Protein 1VC3 (pdb70)

Foldseek 3Di:
DDDDDDDDDDPDDDDDDDDPPDDD/DEAQVVVCVQQVHDFFAKKWKAWPVPGDIGIDTYHYDHHPQLDDDDDDPCCVPDDPPIDIDIDHDDDDDVVCVVVFWGKDFDADPSNDTDDIGTD

Nearest PDB structures (foldseek):
  1aw8-assembly1_D  TM=9.682E-01  e=1.869E+00  Escherichia coli
  1aw8-assembly1_D-2  TM=9.681E-01  e=1.869E+00  Escherichia coli
  5ls7-assembly1_A  TM=8.249E-01  e=1.869E+00  Escherichia coli K-12
  5ls7-assembly1_A-2  TM=8.249E-01  e=1.869E+00  Escherichia coli K-12
  5ls7-assembly1_A-3  TM=8.249E-01  e=1.869E+00  Escherichia coli K-12

CATH classification: 2.40.40.20

Organism: Thermus thermophilus (strain ATCC 27634 / DSM 579 / HB8) (NCBI:txid300852)

Radius of gyration: 13.91 Å; Cα contacts (8 Å, |Δi|>4): 305; chains: 2; bounding box: 32×35×35 Å

InterPro domains:
  IPR003190 Aspartate decarboxylase [MF_00446] (1-120)
  IPR003190 Aspartate decarboxylase [PF02261] (1-114)
  IPR003190 Aspartate decarboxylase [PIRSF006246] (1-118)
  IPR003190 Aspartate decarboxylase [PTHR21012] (1-118)
  IPR003190 Aspartate decarboxylase [TIGR00223] (1-118)
  IPR003190 Aspartate decarboxylase [cd06919] (2-112)
  IPR009010 Aspartate decarboxylase-like domain superfamily [SSF50692] (1-117)

B-factor: mean 9.4, std 6.13, range [0.1, 33.97]

Solvent-accessible surface area: 6579 Å² total; per-residue (Å²): 175,56,87,107,54,66,36,0,42,0,42,114,0,26,2,66,92,40,63,65,147,95,140,86,8,23,0,4,47,53,2,2,85,29,2,46,5,121,43,146,40,118,3,24,1,29,6,70,82,76,53,21,158,26,82,32,104,2,26,56,9,134,125,41,40,1,17,0,0,0,24,22,80,17,15,120,86,1,96,78,53,10,52,0,28,3,9,0,96,17,115,19,96,87,142,99,6,175,118,47,54,24,12,27,0,37,13,37,119,162,1,105,73,120,76,56,133,141,82

Structure (mmCIF, N/CA/C/O backbone):
data_1VC3
#
_entry.id   1VC3
#
_cell.length_a   67.530
_cell.length_b   67.530
_cell.length_c   47.800
_cell.angle_alpha   90.00
_cell.angle_beta   90.00
_cell.angle_gamma   90.00
#
_symmetry.space_group_name_H-M   'I 4'
#
loop_
_entity.id
_entity.type
_entity.pdbx_description
1 polymer 'L-Aspartate-alpha-Decarboxylase light chain'
2 polymer 'L-Aspartate-alpha-Decarboxylase heavy chain'
3 water water
#
loop_
_atom_site.group_PDB
_atom_site.id
_atom_site.type_symbol
_atom_site.label_atom_id
_atom_site.label_alt_id
_atom_site.label_comp_id
_atom_site.label_asym_id
_atom_site.label_entity_id
_atom_site.label_seq_id
_atom_site.pdbx_PDB_ins_code
_atom_site.Cartn_x
_atom_site.Cartn_y
_atom_site.Cartn_z
_atom_site.occu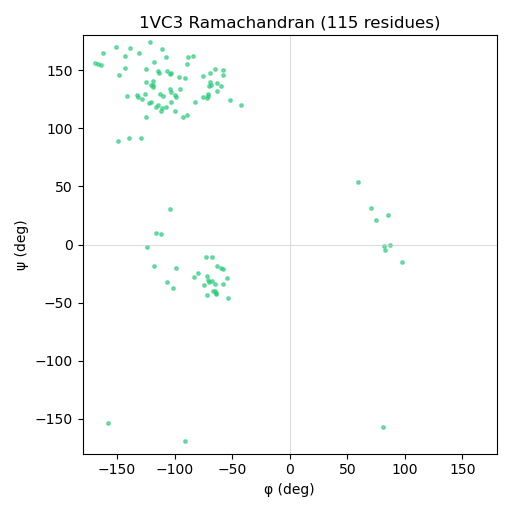pancy
_atom_site.B_iso_or_equiv
_atom_site.auth_seq_id
_atom_site.auth_comp_id
_atom_site.auth_asym_id
_atom_site.auth_atom_id
_atom_site.pdbx_PDB_model_num
ATOM 1 N N . MET A 1 1 ? 62.281 -8.264 17.972 1.00 11.11 1 MET A N 1
ATOM 2 C CA . MET A 1 1 ? 62.515 -7.758 16.588 1.00 9.00 1 MET A CA 1
ATOM 3 C C . MET A 1 1 ? 61.913 -6.479 16.405 1.00 8.97 1 MET A C 1
ATOM 4 O O . MET A 1 1 ? 60.844 -6.205 16.950 1.00 10.33 1 MET A O 1
ATOM 9 N N . LYS A 1 2 ? 62.579 -5.619 15.640 1.00 7.79 2 LYS A N 1
ATOM 10 C CA . LYS A 1 2 ? 62.064 -4.289 15.331 1.00 8.65 2 LYS A CA 1
ATOM 11 C C . LYS A 1 2 ? 61.590 -4.389 13.994 1.00 7.87 2 LYS A C 1
ATOM 12 O O . LYS A 1 2 ? 62.151 -5.129 13.182 1.00 7.75 2 LYS A O 1
ATOM 14 N N . ARG A 1 3 ? 60.529 -3.649 13.679 1.00 8.15 3 ARG A N 1
ATOM 15 C CA . ARG A 1 3 ? 59.954 -3.667 12.336 1.00 8.81 3 ARG A CA 1
ATOM 16 C C . ARG A 1 3 ? 60.098 -2.426 11.648 1.00 7.59 3 ARG A C 1
ATOM 17 O O . ARG A 1 3 ? 60.103 -1.360 12.260 1.00 8.04 3 ARG A O 1
ATOM 25 N N . VAL A 1 4 ? 60.236 -2.504 10.327 1.00 6.05 4 VAL A N 1
ATOM 26 C CA . VAL A 1 4 ? 60.355 -1.319 9.478 1.00 6.73 4 VAL A CA 1
ATOM 27 C C . VAL A 1 4 ? 59.053 -1.115 8.923 1.00 5.11 4 VAL A C 1
ATOM 28 O O . VAL A 1 4 ? 58.564 -1.948 8.157 1.00 4.96 4 VAL A O 1
ATOM 32 N N . MET A 1 5 ? 58.421 0.003 9.285 1.00 4.20 5 MET A N 1
ATOM 33 C CA . MET A 1 5 ? 57.062 0.315 8.842 1.00 4.57 5 MET A CA 1
ATOM 34 C C . MET A 1 5 ? 56.907 1.575 8.187 1.00 4.50 5 MET A C 1
ATOM 35 O O . MET A 1 5 ? 57.618 2.532 8.473 1.00 5.44 5 MET A O 1
ATOM 40 N N . PHE A 1 6 ? 55.936 1.641 7.284 1.00 3.04 6 PHE A N 1
ATOM 41 C CA . PHE A 1 6 ? 55.590 2.877 6.583 1.00 3.89 6 PHE A CA 1
ATOM 42 C C . PHE A 1 6 ? 54.869 3.670 7.540 1.00 3.37 6 PHE A C 1
ATOM 43 O O . PHE A 1 6 ? 53.908 3.185 8.146 1.00 4.78 6 PHE A O 1
ATOM 51 N N . HIS A 1 7 ? 55.298 4.917 7.759 1.00 3.71 7 HIS A N 1
ATOM 52 C CA . HIS A 1 7 ? 54.623 5.775 8.734 1.00 3.19 7 HIS A CA 1
ATOM 53 C C . HIS A 1 7 ? 54.021 6.972 8.225 1.00 3.52 7 HIS A C 1
ATOM 54 O O . HIS A 1 7 ? 53.146 7.542 8.887 1.00 4.57 7 HIS A O 1
ATOM 61 N N . ALA A 1 8 ? 54.416 7.416 7.029 1.00 3.61 8 ALA A N 1
ATOM 62 C CA . ALA A 1 8 ? 53.840 8.634 6.452 1.00 4.77 8 ALA A CA 1
ATOM 63 C C . ALA A 1 8 ? 54.161 8.746 5.068 1.00 4.21 8 ALA A C 1
ATOM 64 O O . ALA A 1 8 ? 55.159 8.197 4.599 1.00 4.86 8 ALA A O 1
ATOM 66 N N . LYS A 1 9 ? 53.323 9.479 4.334 1.00 4.39 9 LYS A N 1
ATOM 67 C CA . LYS A 1 9 ? 53.560 9.725 2.915 1.00 5.16 9 LYS A CA 1
ATOM 68 C C . LYS A 1 9 ? 52.781 10.798 2.381 1.00 4.10 9 LYS A C 1
ATOM 69 O O . LYS A 1 9 ? 51.722 11.151 2.910 1.00 4.47 9 LYS A O 1
ATOM 75 N N . ILE A 1 10 ? 53.297 11.397 1.312 1.00 4.31 10 ILE A N 1
ATOM 76 C CA . ILE A 1 10 ? 52.611 12.464 0.591 1.00 4.22 10 ILE A CA 1
ATOM 77 C C . ILE A 1 10 ? 52.314 11.826 -0.653 1.00 3.97 10 ILE A C 1
ATOM 78 O O . ILE A 1 10 ? 53.214 11.458 -1.406 1.00 3.45 10 ILE A O 1
ATOM 83 N N . HIS A 1 11 ? 51.025 11.650 -0.924 1.00 4.45 11 HIS A N 1
ATOM 84 C CA . HIS A 1 11 ? 50.545 10.925 -2.101 1.00 5.35 11 HIS A CA 1
ATOM 85 C C . HIS A 1 11 ? 50.135 11.701 -3.241 1.00 5.04 11 HIS A C 1
ATOM 86 O O . HIS A 1 11 ? 49.299 12.594 -3.134 1.00 6.46 11 HIS A O 1
ATOM 93 N N . ARG A 1 12 ? 50.698 11.373 -4.401 1.00 5.83 12 ARG A N 1
ATOM 94 C CA . ARG A 1 12 ? 50.388 12.045 -5.664 1.00 5.28 12 ARG A CA 1
ATOM 95 C C . ARG A 1 12 ? 50.651 13.454 -5.705 1.00 6.51 12 ARG A C 1
ATOM 96 O O . ARG A 1 12 ? 49.783 14.258 -6.053 1.00 6.49 12 ARG A O 1
ATOM 104 N N . ALA A 1 13 ? 51.882 13.821 -5.358 1.00 6.62 13 ALA A N 1
ATOM 105 C CA . ALA A 1 13 ? 52.331 15.210 -5.384 1.00 4.44 13 ALA A CA 1
ATOM 106 C C . ALA A 1 13 ? 52.831 15.451 -6.695 1.00 4.88 13 ALA A C 1
ATOM 107 O O . ALA A 1 13 ? 53.153 14.521 -7.436 1.00 5.05 13 ALA A O 1
ATOM 109 N N . THR A 1 14 ? 52.934 16.726 -7.058 1.00 4.69 14 THR A N 1
ATOM 110 C CA . THR A 1 14 ? 53.456 17.115 -8.364 1.00 4.48 14 THR A CA 1
ATOM 111 C C . THR A 1 14 ? 54.716 17.786 -8.224 1.00 4.58 14 THR A C 1
ATOM 112 O O . THR A 1 14 ? 54.854 18.713 -7.426 1.00 5.23 14 THR A O 1
ATOM 116 N N . VAL A 1 15 ? 55.714 17.349 -8.985 1.00 5.09 15 VAL A N 1
ATOM 117 C CA . VAL A 1 15 ? 57.032 17.976 -8.928 1.00 4.96 15 VAL A CA 1
ATOM 118 C C . VAL A 1 15 ? 56.972 19.269 -9.541 1.00 5.28 15 VAL A C 1
ATOM 119 O O . VAL A 1 15 ? 56.553 19.403 -10.693 1.00 5.09 15 VAL A O 1
ATOM 123 N N . THR A 1 16 ? 57.405 20.294 -8.810 1.00 5.49 16 THR A N 1
ATOM 124 C CA . THR A 1 16 ? 57.357 21.668 -9.314 1.00 6.28 16 THR A CA 1
ATOM 125 C C . THR A 1 16 ? 58.567 22.212 -9.857 1.00 6.24 16 THR A C 1
ATOM 126 O O . THR A 1 16 ? 58.516 23.182 -10.615 1.00 6.29 16 THR A O 1
ATOM 130 N N . GLN A 1 17 ? 59.717 21.636 -9.508 1.00 5.76 17 GLN A N 1
ATOM 131 C CA . GLN A 1 17 ? 61.005 22.133 -10.003 1.00 6.60 17 GLN A CA 1
ATOM 132 C C . GLN A 1 17 ? 62.041 21.157 -9.852 1.00 5.76 17 GLN A C 1
ATOM 133 O O . GLN A 1 17 ? 61.879 20.186 -9.113 1.00 6.72 17 GLN A O 1
ATOM 139 N N . ALA A 1 18 ? 63.165 21.362 -10.540 1.00 7.18 18 ALA A N 1
ATOM 140 C CA . ALA A 1 18 ? 64.291 20.435 -10.465 1.00 7.70 18 ALA A CA 1
ATOM 141 C C . ALA A 1 18 ? 65.498 21.174 -10.630 1.00 8.11 18 ALA A C 1
ATOM 142 O O . ALA A 1 18 ? 65.550 22.147 -11.384 1.00 8.98 18 ALA A O 1
ATOM 144 N N . ASP A 1 19 ? 66.548 20.734 -9.937 1.00 7.30 19 ASP A N 1
ATOM 145 C CA . ASP A 1 19 ? 67.854 21.385 -10.004 1.00 8.32 19 ASP A CA 1
ATOM 146 C C . ASP A 1 19 ? 68.903 20.429 -9.814 1.00 7.15 19 ASP A C 1
ATOM 147 O O . ASP A 1 19 ? 69.344 20.181 -8.691 1.00 5.77 19 ASP A O 1
ATOM 152 N N . LEU A 1 20 ? 69.355 19.837 -10.913 1.00 7.35 20 LEU A N 1
ATOM 153 C CA . LEU A 1 20 ? 70.420 18.836 -10.884 1.00 6.81 20 LEU A CA 1
ATOM 154 C C . LEU A 1 20 ? 71.644 19.299 -10.307 1.00 7.04 20 LEU A C 1
ATOM 155 O O . LEU A 1 20 ? 72.358 18.532 -9.655 1.00 6.43 20 LEU A O 1
ATOM 160 N N . HIS A 1 21 ? 71.961 20.576 -10.494 1.00 7.35 21 HIS A N 1
ATOM 161 C CA . HIS A 1 21 ? 73.218 21.110 -9.970 1.00 7.88 21 HIS A CA 1
ATOM 162 C C . HIS A 1 21 ? 73.130 21.920 -8.797 1.00 8.44 21 HIS A C 1
ATOM 163 O O . HIS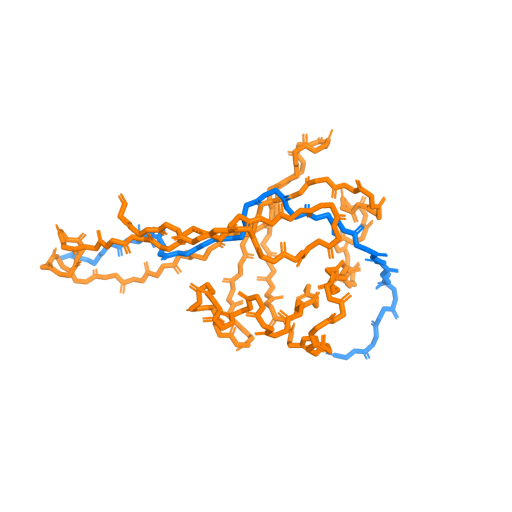 A 1 21 ? 73.943 22.820 -8.570 1.00 9.41 21 HIS A O 1
ATOM 170 N N . TYR A 1 22 ? 72.135 21.607 -7.975 1.00 8.94 22 TYR A N 1
ATOM 171 C CA . TYR A 1 22 ? 71.871 22.272 -6.701 1.00 10.19 22 TYR A CA 1
ATOM 172 C C . TYR A 1 22 ? 73.024 22.175 -5.856 1.00 11.44 22 TYR A C 1
ATOM 173 O O . TYR A 1 22 ? 73.750 21.181 -5.899 1.00 10.79 22 TYR A O 1
ATOM 182 N N . VAL A 1 23 ? 73.259 23.205 -5.046 1.00 13.21 23 VAL A N 1
ATOM 183 C CA . VAL A 1 23 ? 74.389 23.218 -4.120 1.00 13.69 23 VAL A CA 1
ATOM 184 C C . VAL A 1 23 ? 73.921 23.452 -2.796 1.00 15.06 23 VAL A C 1
ATOM 185 O O . VAL A 1 23 ? 73.477 24.554 -2.471 1.00 15.41 23 VAL A O 1
ATOM 189 N N . GLY A 1 24 ? 73.987 22.426 -1.953 1.00 15.89 24 GLY A N 1
ATOM 190 C CA . GLY A 1 24 ? 73.531 22.575 -0.583 1.00 18.83 24 GLY A CA 1
ATOM 191 C C . GLY A 1 24 ? 73.597 21.289 0.216 1.00 20.78 24 GLY A C 1
ATOM 192 O O . GLY A 1 24 ? 72.576 20.916 0.832 1.00 20.48 24 GLY A O 1
ATOM 198 N N . VAL B 2 2 ? 65.135 16.387 -1.787 1.00 7.82 26 VAL B N 1
ATOM 199 C CA . VAL B 2 2 ? 63.832 16.831 -2.276 1.00 6.67 26 VAL B CA 1
ATOM 200 C C . VAL B 2 2 ? 63.290 17.834 -1.411 1.00 5.58 26 VAL B C 1
ATOM 201 O O . VAL B 2 2 ? 63.038 17.588 -0.233 1.00 5.44 26 VAL B O 1
ATOM 205 N N . THR B 2 3 ? 63.107 19.037 -1.953 1.00 4.92 27 THR B N 1
ATOM 206 C CA . THR B 2 3 ? 62.567 20.161 -1.190 1.00 5.71 27 THR B CA 1
ATOM 207 C C . THR B 2 3 ? 61.141 20.095 -1.149 1.00 4.34 27 THR B C 1
ATOM 208 O O . THR B 2 3 ? 60.482 20.079 -2.191 1.00 4.29 27 THR B O 1
ATOM 212 N N . VAL B 2 4 ? 60.589 20.067 0.062 1.00 4.46 28 VAL B N 1
ATOM 213 C CA . VAL B 2 4 ? 59.144 19.957 0.269 1.00 5.46 28 VAL B CA 1
ATOM 214 C C . VAL B 2 4 ? 58.571 20.974 1.099 1.00 5.62 28 VAL B C 1
ATOM 215 O O . VAL B 2 4 ? 59.054 21.229 2.200 1.00 5.74 28 VAL B O 1
ATOM 219 N N . ASP B 2 5 ? 57.502 21.601 0.607 1.00 4.90 29 ASP B N 1
ATOM 220 C CA . ASP B 2 5 ? 56.752 22.627 1.344 1.00 6.56 29 ASP B CA 1
ATOM 221 C C . ASP B 2 5 ? 56.638 22.146 2.692 1.00 7.22 29 ASP B C 1
ATOM 222 O O . ASP B 2 5 ? 56.060 21.083 2.919 1.00 6.66 29 ASP B O 1
ATOM 227 N N . GLN B 2 6 ? 57.163 22.885 3.668 1.00 6.73 30 GLN B N 1
ATOM 228 C CA . GLN B 2 6 ? 57.111 22.405 5.049 1.00 6.82 30 GLN B CA 1
ATOM 229 C C . GLN B 2 6 ? 55.799 22.173 5.575 1.00 6.83 30 GLN B C 1
ATOM 230 O O . GLN B 2 6 ? 55.645 21.439 6.554 1.00 6.93 30 GLN B O 1
ATOM 236 N N . ASP B 2 7 ? 54.776 22.768 4.967 1.00 6.55 31 ASP B N 1
ATOM 237 C CA . ASP B 2 7 ? 53.408 22.537 5.434 1.00 6.49 31 ASP B CA 1
ATOM 238 C C . ASP B 2 7 ? 53.078 21.164 5.219 1.00 5.41 31 ASP B C 1
ATOM 239 O O . ASP B 2 7 ? 52.332 20.559 5.997 1.00 6.87 31 ASP B O 1
ATOM 244 N N . LEU B 2 8 ? 53.614 20.595 4.142 1.00 5.36 32 LEU B N 1
ATOM 245 C CA . LEU B 2 8 ? 53.351 19.200 3.806 1.00 4.71 32 LEU B CA 1
ATOM 246 C C . LEU B 2 8 ? 54.051 18.301 4.666 1.00 5.01 32 LEU B C 1
ATOM 247 O O . LEU B 2 8 ? 53.548 17.223 4.990 1.00 4.68 32 LEU B O 1
ATOM 252 N N . LEU B 2 9 ? 55.256 18.682 5.080 1.00 4.62 33 LEU B N 1
ATOM 253 C CA . LEU B 2 9 ? 56.030 17.845 5.987 1.00 5.31 33 LEU B CA 1
ATOM 254 C C . LEU B 2 9 ? 55.379 17.774 7.257 1.00 5.41 33 LEU B C 1
ATOM 255 O O . LEU B 2 9 ? 55.328 16.712 7.877 1.00 4.61 33 LEU B O 1
ATOM 260 N N . ASP B 2 10 ? 54.826 18.893 7.718 1.00 7.28 34 ASP B N 1
ATOM 261 C CA . ASP B 2 10 ? 54.133 18.904 9.005 1.00 8.29 34 ASP B CA 1
ATOM 262 C C . ASP B 2 10 ? 52.979 18.063 9.009 1.00 7.40 34 ASP B C 1
ATOM 263 O O . ASP B 2 10 ? 52.725 17.355 9.980 1.00 6.85 34 ASP B O 1
ATOM 268 N N . ALA B 2 11 ? 52.214 18.090 7.921 1.00 6.76 35 ALA B N 1
ATOM 269 C CA . ALA B 2 11 ? 51.001 17.285 7.819 1.00 6.82 35 ALA B CA 1
ATOM 270 C C . ALA B 2 11 ? 51.320 15.896 7.763 1.00 6.36 35 ALA B C 1
ATOM 271 O O . ALA B 2 11 ? 50.547 15.063 8.240 1.00 8.12 35 ALA B O 1
ATOM 273 N N . ALA B 2 12 ? 52.469 15.551 7.187 1.00 6.03 36 ALA B N 1
ATOM 274 C CA . ALA B 2 12 ? 52.859 14.147 7.046 1.00 5.41 36 ALA B CA 1
ATOM 275 C C . ALA B 2 12 ? 53.461 13.646 8.221 1.00 5.02 36 ALA B C 1
ATOM 276 O O . ALA B 2 12 ? 53.394 12.447 8.486 1.00 6.31 36 ALA B O 1
ATOM 278 N N . GLY B 2 13 ? 54.103 14.515 8.992 1.00 5.11 37 GLY B N 1
ATOM 279 C CA . GLY B 2 13 ? 54.789 14.048 10.179 1.00 4.54 37 GLY B CA 1
ATOM 280 C C . GLY B 2 13 ? 56.178 13.581 9.783 1.00 5.42 37 GLY B C 1
ATOM 281 O O . GLY B 2 13 ? 56.772 12.734 10.449 1.00 5.53 37 GLY B O 1
ATOM 282 N N . ILE B 2 14 ? 56.684 14.135 8.684 1.00 5.01 38 ILE B N 1
ATOM 283 C CA . ILE B 2 14 ? 58.017 13.818 8.169 1.00 5.46 38 ILE B CA 1
ATOM 284 C C . ILE B 2 14 ? 58.874 14.905 8.528 1.00 5.24 38 ILE B C 1
ATOM 285 O O . ILE B 2 14 ? 58.537 16.070 8.316 1.00 6.83 38 ILE B O 1
ATOM 290 N N . LEU B 2 15 ? 60.032 14.591 9.097 1.00 4.34 39 LEU B N 1
ATOM 291 C CA . LEU B 2 15 ? 60.964 15.629 9.535 1.00 4.49 39 LEU B CA 1
ATOM 292 C C . LEU B 2 15 ? 61.910 16.061 8.571 1.00 5.09 39 LEU B C 1
ATOM 293 O O . LEU B 2 15 ? 62.229 15.343 7.625 1.00 4.69 39 LEU B O 1
ATOM 298 N N . PRO B 2 16 ? 62.416 17.294 8.725 1.00 6.44 40 PRO B N 1
ATOM 299 C CA . PRO B 2 16 ? 63.415 17.757 7.761 1.00 6.78 40 PRO B CA 1
ATOM 300 C C . PRO B 2 16 ? 64.540 16.880 7.908 1.00 4.61 40 PRO B C 1
ATOM 301 O O . PRO B 2 16 ? 64.889 16.505 9.031 1.00 5.97 40 PRO B O 1
ATOM 305 N N . PHE B 2 17 ? 65.146 16.487 6.789 1.00 3.55 41 PHE B N 1
ATOM 306 C CA . PHE B 2 17 ? 66.311 15.595 6.766 1.00 2.94 41 PHE B CA 1
ATOM 307 C C . PHE B 2 17 ? 66.026 14.195 6.871 1.00 4.16 41 PHE B C 1
ATOM 308 O O . PHE B 2 17 ? 66.940 13.376 6.830 1.00 5.10 41 PHE B O 1
ATOM 316 N N . GLU B 2 18 ? 64.753 13.827 7.002 1.00 4.08 42 GLU B N 1
ATOM 317 C CA . GLU B 2 18 ? 64.394 12.413 7.104 1.00 4.52 42 GLU B CA 1
ATOM 318 C C . GLU B 2 18 ? 64.491 11.777 5.823 1.00 4.05 42 GLU B C 1
ATOM 319 O O . GLU B 2 18 ? 64.223 12.390 4.791 1.00 3.54 42 GLU B O 1
ATOM 325 N N . GLN B 2 19 ? 64.910 10.517 5.807 1.00 3.62 43 GLN B N 1
ATOM 326 C CA . GLN B 2 19 ? 65.014 9.780 4.550 1.00 3.12 43 GLN B CA 1
ATOM 327 C C . GLN B 2 19 ? 63.706 9.509 4.025 1.00 4.00 43 GLN B C 1
ATOM 328 O O . GLN B 2 19 ? 62.782 9.200 4.777 1.00 4.37 43 GLN B O 1
ATOM 334 N N . VAL B 2 20 ? 63.556 9.634 2.707 1.00 3.19 44 VAL B N 1
ATOM 335 C CA . VAL B 2 20 ? 62.283 9.353 2.045 1.00 4.19 44 VAL B CA 1
ATOM 336 C C . VAL B 2 20 ? 62.506 8.734 0.786 1.00 3.35 44 VAL B C 1
ATOM 337 O O . VAL B 2 20 ? 63.549 8.930 0.162 1.00 4.47 44 VAL B O 1
ATOM 341 N N . ASP B 2 21 ? 61.548 7.925 0.353 1.00 3.76 45 ASP B N 1
ATOM 342 C CA . ASP B 2 21 ? 61.628 7.277 -0.952 1.00 3.11 45 ASP B CA 1
ATOM 343 C C . ASP B 2 21 ? 60.748 7.991 -1.827 1.00 2.70 45 ASP B C 1
ATOM 344 O O . ASP B 2 21 ? 59.725 8.530 -1.391 1.00 3.84 45 ASP B O 1
ATOM 349 N N . ILE B 2 22 ? 61.105 8.061 -3.104 1.00 2.74 46 ILE B N 1
ATOM 350 C CA . ILE B 2 22 ? 60.252 8.710 -4.099 1.00 3.38 46 ILE B CA 1
ATOM 351 C C . ILE B 2 22 ? 59.909 7.751 -5.107 1.00 3.51 46 ILE B C 1
ATOM 352 O O . ILE B 2 22 ? 60.785 7.153 -5.733 1.00 3.34 46 ILE B O 1
ATOM 357 N N . TYR B 2 23 ? 58.610 7.536 -5.304 1.00 1.97 47 TYR B N 1
ATOM 358 C CA . TYR B 2 23 ? 58.109 6.597 -6.311 1.00 1.62 47 TYR B CA 1
ATOM 359 C C . TYR B 2 23 ? 57.406 7.383 -7.287 1.00 2.04 47 TYR B C 1
ATOM 360 O O . TYR B 2 23 ? 56.430 8.062 -6.969 1.00 3.97 47 TYR B O 1
ATOM 369 N N . ASP B 2 24 ? 57.873 7.320 -8.528 1.00 2.93 48 ASP B N 1
ATOM 370 C CA . ASP B 2 24 ? 57.338 8.116 -9.636 1.00 3.46 48 ASP B CA 1
ATOM 371 C C . ASP B 2 24 ? 56.258 7.509 -10.360 1.00 4.04 48 ASP B C 1
ATOM 372 O O . ASP B 2 24 ? 56.444 6.519 -11.067 1.00 3.30 48 ASP B O 1
ATOM 377 N N . ILE B 2 25 ? 55.064 8.083 -10.228 1.00 4.56 49 ILE B N 1
ATOM 378 C CA . ILE B 2 25 ? 53.869 7.575 -10.904 1.00 5.90 49 ILE B CA 1
ATOM 379 C C . ILE B 2 25 ? 53.884 7.787 -12.322 1.00 5.87 49 ILE B C 1
ATOM 380 O O . ILE B 2 25 ? 53.330 6.999 -13.090 1.00 5.14 49 ILE B O 1
ATOM 385 N N . THR B 2 26 ? 54.531 8.858 -12.760 1.00 4.60 50 THR B N 1
ATOM 386 C CA . THR B 2 26 ? 54.593 9.169 -14.180 1.00 5.29 50 THR B CA 1
ATOM 387 C C . THR B 2 26 ? 55.441 8.305 -14.946 1.00 5.10 50 THR B C 1
ATOM 388 O O . THR B 2 26 ? 55.060 7.865 -16.038 1.00 7.39 50 THR B O 1
ATOM 392 N N . ASN B 2 27 ? 56.629 7.997 -14.424 1.00 4.41 51 ASN B N 1
ATOM 393 C CA . ASN B 2 27 ? 57.578 7.165 -15.165 1.00 3.95 51 ASN B CA 1
ATOM 394 C C . ASN B 2 27 ? 58.063 5.961 -14.550 1.00 3.13 51 ASN B C 1
ATOM 395 O O . ASN B 2 27 ? 58.852 5.236 -15.158 1.00 4.21 51 ASN B O 1
ATOM 400 N N . GLY B 2 28 ? 57.647 5.685 -13.318 1.00 3.68 52 GLY B N 1
ATOM 401 C CA . GLY B 2 28 ? 58.068 4.462 -12.647 1.00 3.30 52 GLY B CA 1
ATOM 402 C C . GLY B 2 28 ? 59.368 4.432 -11.856 1.00 3.80 52 GLY B C 1
ATOM 403 O O . GLY B 2 28 ? 59.710 3.398 -11.283 1.00 5.46 52 GLY B O 1
ATOM 404 N N . ALA B 2 29 ? 60.091 5.545 -11.809 1.00 3.66 53 ALA B N 1
ATOM 405 C CA . ALA B 2 29 ? 61.353 5.606 -11.075 1.00 3.12 53 ALA B CA 1
ATOM 406 C C . ALA B 2 29 ? 61.114 5.434 -9.674 1.00 3.53 53 ALA B C 1
ATOM 407 O O . ALA B 2 29 ? 60.049 5.786 -9.158 1.00 4.03 53 ALA B O 1
ATOM 409 N N . ARG B 2 30 ? 62.107 4.881 -8.978 1.00 2.62 54 ARG B N 1
ATOM 410 C CA . ARG B 2 30 ? 62.056 4.678 -7.529 1.00 3.26 54 ARG B CA 1
ATOM 411 C C . ARG B 2 30 ? 63.360 4.966 -7.009 1.00 2.98 54 ARG B C 1
ATOM 412 O O . ARG B 2 30 ? 64.360 4.424 -7.493 1.00 4.44 54 ARG B O 1
ATOM 420 N N . LEU B 2 31 ? 63.432 5.839 -6.007 1.00 2.38 55 LEU B N 1
ATOM 421 C CA . LEU B 2 31 ? 64.719 6.207 -5.404 1.00 1.81 55 LEU B CA 1
ATOM 422 C C . LEU B 2 31 ? 64.634 6.593 -4.022 1.00 2.56 55 LEU B C 1
ATOM 423 O O . LEU B 2 31 ? 63.544 6.783 -3.478 1.00 1.79 55 LEU B O 1
ATOM 428 N N . THR B 2 32 ? 65.796 6.724 -3.383 1.00 3.34 56 THR B N 1
ATOM 429 C CA . THR B 2 32 ? 65.902 7.116 -1.977 1.00 3.50 56 THR B CA 1
ATOM 430 C C . THR B 2 32 ? 66.642 8.345 -1.849 1.00 2.62 56 THR B C 1
ATOM 431 O O . THR B 2 32 ? 67.681 8.513 -2.483 1.00 3.68 56 THR B O 1
ATOM 435 N N . THR B 2 33 ? 66.150 9.268 -1.019 1.00 1.97 57 THR B N 1
ATOM 436 C CA . THR B 2 33 ? 66.816 10.558 -0.7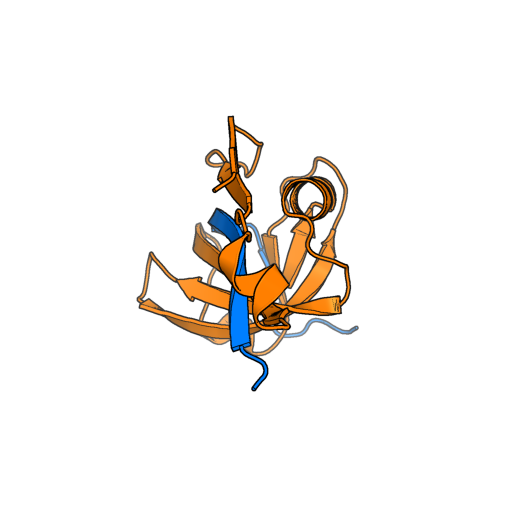83 1.00 2.36 57 THR B CA 1
ATOM 437 C C . THR B 2 33 ? 66.363 11.064 0.490 1.00 2.97 57 THR B C 1
ATOM 438 O O . THR B 2 33 ? 66.013 10.270 1.361 1.00 3.28 57 THR B O 1
ATOM 442 N N . TYR B 2 34 ? 66.370 12.382 0.698 1.00 3.18 58 TYR B N 1
ATOM 443 C CA . TYR B 2 34 ? 65.890 12.948 1.965 1.00 3.92 58 TYR B CA 1
ATOM 444 C C . TYR B 2 34 ? 65.195 14.189 1.777 1.00 3.48 58 TYR B C 1
ATOM 445 O O . TYR B 2 34 ? 65.337 14.836 0.743 1.00 4.57 58 TYR B O 1
ATOM 454 N N . ALA B 2 35 ? 64.417 14.593 2.781 1.00 4.37 59 ALA B N 1
ATOM 455 C CA . ALA B 2 35 ? 63.614 15.814 2.698 1.00 4.54 59 ALA B CA 1
ATOM 456 C C . ALA B 2 35 ? 64.270 16.985 3.179 1.00 5.25 59 ALA B C 1
ATOM 457 O O . ALA B 2 35 ? 65.002 16.956 4.167 1.00 5.13 59 ALA B O 1
ATOM 459 N N . LEU B 2 36 ? 64.005 18.096 2.495 1.00 5.44 60 LEU B N 1
ATOM 460 C CA . LEU B 2 36 ? 64.519 19.414 2.869 1.00 5.81 60 LEU B CA 1
ATOM 461 C C . LEU B 2 36 ? 63.372 20.266 2.993 1.00 5.89 60 LEU B C 1
ATOM 462 O O . LEU B 2 36 ? 62.437 20.170 2.200 1.00 6.58 60 LEU B O 1
ATOM 467 N N . PRO B 2 37 ? 63.349 21.153 4.001 1.00 7.64 61 PRO B N 1
ATOM 468 C CA . PRO B 2 37 ? 62.197 22.047 4.175 1.00 7.70 61 PRO B CA 1
ATOM 469 C C . PRO B 2 37 ? 62.087 23.071 3.182 1.00 8.23 61 PRO B C 1
ATOM 470 O O . PRO B 2 37 ? 63.052 23.784 2.906 1.00 10.28 61 PRO B O 1
ATOM 474 N N . GLY B 2 38 ? 60.900 23.199 2.593 1.00 7.36 62 GLY B N 1
ATOM 475 C CA . GLY B 2 38 ? 60.678 24.209 1.572 1.00 7.69 62 GLY B CA 1
ATOM 476 C C . GLY B 2 38 ? 59.744 25.315 2.035 1.00 7.14 62 GLY B C 1
ATOM 477 O O . GLY B 2 38 ? 59.097 25.188 3.069 1.00 7.59 62 GLY B O 1
ATOM 478 N N . GLU B 2 39 ? 59.675 26.400 1.266 1.00 8.09 63 GLU B N 1
ATOM 479 C CA . GLU B 2 39 ? 58.821 27.541 1.598 1.00 9.70 63 GLU B CA 1
ATOM 480 C C . GLU B 2 39 ? 57.471 27.156 1.869 1.00 9.41 63 GLU B C 1
ATOM 481 O O . GLU B 2 39 ? 56.816 26.527 1.043 1.00 7.94 63 GLU B O 1
ATOM 487 N N . ARG B 2 40 ? 56.975 27.526 3.046 1.00 9.02 64 ARG B N 1
ATOM 488 C CA . ARG B 2 40 ? 55.613 27.182 3.439 1.00 9.74 64 ARG B CA 1
ATOM 489 C C . ARG B 2 40 ? 54.605 27.763 2.611 1.00 10.11 64 ARG B C 1
ATOM 490 O O . ARG B 2 40 ? 54.641 28.959 2.312 1.00 11.14 64 ARG B O 1
ATOM 498 N N . GLY B 2 41 ? 53.649 26.937 2.189 1.00 9.30 65 GLY B N 1
ATOM 499 C CA . GLY B 2 41 ? 52.552 27.412 1.362 1.00 10.39 65 GLY B CA 1
ATOM 500 C C . GLY B 2 41 ? 52.841 27.516 -0.122 1.00 10.48 65 GLY B C 1
ATOM 501 O O . GLY B 2 41 ? 51.946 27.816 -0.917 1.00 12.23 65 GLY B O 1
ATOM 502 N N . SER B 2 42 ? 54.085 27.257 -0.507 1.00 9.72 66 SER B N 1
ATOM 503 C CA . SER B 2 42 ? 54.479 27.334 -1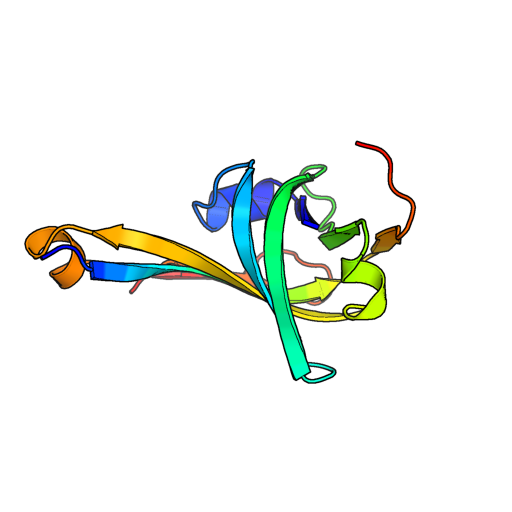.909 1.00 10.08 66 SER B CA 1
ATOM 504 C C . SER B 2 42 ? 54.097 26.184 -2.653 1.00 9.48 66 SER B C 1
ATOM 505 O O . SER B 2 42 ? 53.936 26.255 -3.870 1.00 11.70 66 SER B O 1
ATOM 508 N N . GLY B 2 43 ? 53.935 25.056 -1.969 1.00 7.85 67 GLY B N 1
ATOM 509 C CA . GLY B 2 43 ? 53.564 23.828 -2.649 1.00 8.95 67 GLY B CA 1
ATOM 510 C C . GLY B 2 43 ? 54.748 23.261 -3.405 1.00 7.20 67 GLY B C 1
ATOM 511 O O . GLY B 2 43 ? 54.594 22.467 -4.330 1.00 8.78 67 GLY B O 1
ATOM 512 N N . VAL B 2 44 ? 55.946 23.663 -3.000 1.00 6.61 68 VAL B N 1
AT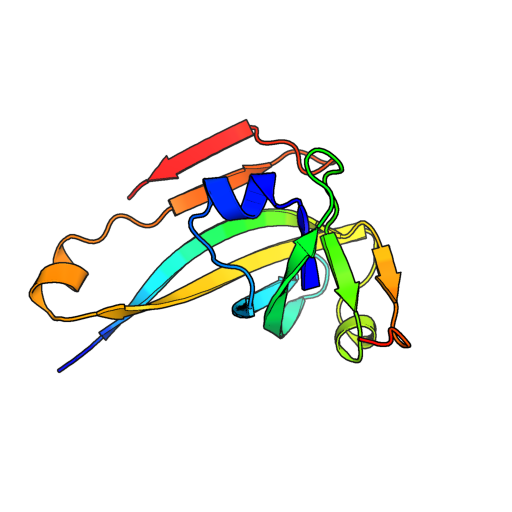OM 513 C CA . VAL B 2 44 ? 57.154 23.200 -3.661 1.00 6.25 68 VAL B CA 1
ATOM 514 C C . VAL B 2 44 ? 57.478 21.823 -3.444 1.00 5.10 68 VAL B C 1
ATOM 515 O O . VAL B 2 44 ? 57.369 21.296 -2.334 1.00 6.36 68 VAL B O 1
ATOM 519 N N . ILE B 2 45 ? 57.866 21.171 -4.535 1.00 5.49 69 ILE B N 1
ATOM 520 C CA . ILE B 2 45 ? 58.324 19.786 -4.551 1.00 4.41 69 ILE B CA 1
ATOM 521 C C . ILE B 2 45 ? 59.408 19.882 -5.475 1.00 4.78 69 ILE B C 1
ATOM 522 O O . ILE B 2 45 ? 59.221 19.774 -6.688 1.00 4.91 69 ILE B O 1
ATOM 527 N N . GLY B 2 46 ? 60.605 20.126 -4.949 1.00 5.09 70 GLY B N 1
ATOM 528 C CA . GLY B 2 46 ? 61.765 20.292 -5.809 1.00 3.37 70 GLY B CA 1
ATOM 529 C C . GLY B 2 46 ? 62.796 19.183 -5.756 1.00 3.31 70 GLY B C 1
ATOM 530 O O . GLY B 2 46 ? 63.280 18.816 -4.682 1.00 5.26 70 GLY B O 1
ATOM 531 N N . ILE B 2 47 ? 63.143 18.661 -6.928 1.00 4.63 71 ILE B N 1
ATOM 532 C CA . ILE B 2 47 ? 64.120 17.583 -7.039 1.00 4.66 71 ILE B CA 1
ATOM 533 C C . ILE B 2 47 ? 65.436 18.092 -7.254 1.00 5.13 71 ILE B C 1
ATOM 534 O O . ILE B 2 47 ? 65.748 18.609 -8.331 1.00 6.92 71 ILE B O 1
ATOM 539 N N . ASN B 2 48 ? 66.285 17.961 -6.238 1.00 6.33 72 ASN B N 1
ATOM 540 C CA . ASN B 2 48 ? 67.662 18.446 -6.307 1.00 7.50 72 ASN B CA 1
ATOM 541 C C . ASN B 2 48 ? 68.609 17.392 -6.434 1.00 7.41 72 ASN B C 1
ATOM 542 O O . ASN B 2 48 ? 68.404 16.287 -5.932 1.00 8.63 72 ASN B O 1
ATOM 547 N N . GLY B 2 49 ? 69.713 17.678 -7.114 1.00 4.59 73 GLY B N 1
ATOM 548 C CA . GLY B 2 49 ? 70.752 16.677 -7.262 1.00 3.81 73 GLY B CA 1
ATOM 549 C C . GLY B 2 49 ? 70.549 15.638 -8.346 1.00 3.13 73 GLY B C 1
ATOM 550 O O . GLY B 2 49 ? 69.811 15.847 -9.303 1.00 4.55 73 GLY B O 1
ATOM 551 N N . ALA B 2 50 ? 71.212 14.498 -8.171 1.00 3.21 74 ALA B N 1
ATOM 552 C CA . ALA B 2 50 ? 71.176 13.391 -9.121 1.00 2.65 74 ALA B CA 1
ATOM 553 C C . ALA B 2 50 ? 69.853 12.946 -9.418 1.00 3.97 74 ALA B C 1
ATOM 554 O O . ALA B 2 50 ? 69.611 12.433 -10.509 1.00 3.70 74 ALA B O 1
ATOM 556 N N . ALA B 2 51 ? 68.923 13.105 -8.482 1.00 3.41 75 ALA B N 1
ATOM 557 C CA . ALA B 2 51 ? 67.546 12.654 -8.667 1.00 4.44 75 ALA B CA 1
ATOM 558 C C . ALA B 2 51 ? 66.922 13.249 -9.812 1.00 3.54 75 ALA B C 1
ATOM 559 O O . ALA B 2 51 ? 65.950 12.699 -10.330 1.00 3.68 75 ALA B O 1
ATOM 561 N N . ALA B 2 52 ? 67.435 14.386 -10.281 1.00 4.53 76 ALA B N 1
ATOM 562 C CA . ALA B 2 52 ? 66.842 15.089 -11.426 1.00 3.26 76 ALA B CA 1
ATOM 563 C C . ALA B 2 52 ? 66.888 14.311 -12.629 1.00 3.51 76 ALA B C 1
ATOM 564 O O . ALA B 2 52 ? 66.165 14.603 -13.578 1.00 5.79 76 ALA B O 1
ATOM 566 N N . HIS B 2 53 ? 67.740 13.295 -12.683 1.00 3.99 77 HIS B N 1
ATOM 567 C CA . HIS B 2 53 ? 67.821 12.444 -13.871 1.00 4.56 77 HIS B CA 1
ATOM 568 C C . HIS B 2 53 ? 66.682 11.596 -13.995 1.00 4.95 77 HIS B C 1
ATOM 569 O O . HIS B 2 53 ? 66.309 11.198 -15.100 1.00 5.56 77 HIS B O 1
ATOM 576 N N . LEU B 2 54 ? 66.060 11.276 -12.864 1.00 4.96 78 LEU B N 1
ATOM 577 C CA . LEU B 2 54 ? 64.924 10.355 -12.842 1.00 4.72 78 LEU B CA 1
ATOM 578 C C . LEU B 2 54 ? 63.627 10.907 -12.633 1.00 4.69 78 LEU B C 1
ATOM 579 O O . LEU B 2 54 ? 62.642 10.381 -13.154 1.00 4.57 78 LEU B O 1
ATOM 584 N N . VAL B 2 55 ? 63.548 11.983 -11.853 1.00 5.07 79 VAL B N 1
ATOM 585 C CA . VAL B 2 55 ? 62.274 12.631 -11.536 1.00 4.83 79 VAL B CA 1
ATOM 586 C C . VAL B 2 55 ? 62.251 13.959 -12.073 1.00 4.48 79 VAL B C 1
ATOM 587 O O . VAL B 2 55 ? 63.056 14.808 -11.690 1.00 5.67 79 VAL B O 1
ATOM 591 N N . LYS B 2 56 ? 61.310 14.209 -12.983 1.00 5.82 80 LYS B N 1
ATOM 592 C CA . LYS B 2 56 ? 61.195 15.496 -13.671 1.00 6.28 80 LYS B CA 1
ATOM 593 C C . LYS B 2 56 ? 60.102 16.328 -13.277 1.00 6.82 80 LYS B C 1
ATOM 594 O O . LYS B 2 56 ? 59.131 15.867 -12.684 1.00 7.15 80 LYS B O 1
ATOM 600 N N . PRO B 2 57 ? 60.187 17.632 -13.589 1.00 7.45 81 PRO B N 1
ATOM 601 C CA . PRO B 2 57 ? 59.111 18.569 -13.246 1.00 7.26 81 PRO B CA 1
ATOM 602 C C . PRO B 2 57 ? 57.900 18.147 -13.889 1.00 7.32 81 PRO B C 1
ATOM 603 O O . PRO B 2 57 ? 57.913 17.766 -15.060 1.00 6.08 81 PRO B O 1
ATOM 607 N N . GLY B 2 58 ? 56.784 18.180 -13.166 1.00 7.54 82 GLY B N 1
ATOM 608 C CA . GLY B 2 58 ? 55.523 17.759 -13.753 1.00 8.30 82 GLY B CA 1
ATOM 609 C C . GLY B 2 58 ? 55.138 16.328 -13.416 1.00 8.34 82 GLY B C 1
ATOM 610 O O . GLY B 2 58 ? 53.993 15.921 -13.613 1.00 10.08 82 GLY B O 1
ATOM 611 N N . ASP B 2 59 ? 56.100 15.555 -12.922 1.00 7.83 83 ASP B N 1
ATOM 612 C CA . ASP B 2 59 ? 55.855 14.163 -12.547 1.00 6.07 83 ASP B CA 1
ATOM 613 C C . ASP B 2 59 ? 55.026 14.060 -11.387 1.00 6.01 83 ASP B C 1
ATOM 614 O O . ASP B 2 59 ? 55.071 14.920 -10.509 1.00 6.19 83 ASP B O 1
ATOM 619 N N . LEU B 2 60 ? 54.220 13.001 -11.324 1.00 6.15 84 LEU B N 1
ATOM 620 C CA . LEU B 2 60 ? 53.388 12.730 -10.151 1.00 5.51 84 LEU B CA 1
ATOM 621 C C . LEU B 2 60 ? 54.161 11.813 -9.369 1.00 4.95 84 LEU B C 1
ATOM 622 O O . LEU B 2 60 ? 54.709 10.847 -9.909 1.00 5.44 84 LEU B O 1
ATOM 627 N N . VAL B 2 61 ? 54.256 12.055 -8.063 1.00 3.75 85 VAL B N 1
ATOM 628 C CA . VAL B 2 61 ? 55.066 11.207 -7.185 1.00 4.28 85 VAL B CA 1
ATOM 629 C C . VAL B 2 61 ? 54.500 10.895 -5.908 1.00 4.49 85 VAL B C 1
ATOM 630 O O . VAL B 2 61 ? 53.497 11.475 -5.489 1.00 4.03 85 VAL B O 1
ATOM 634 N N . ILE B 2 62 ? 55.132 9.945 -5.223 1.00 4.66 86 ILE B N 1
ATOM 635 C CA . ILE B 2 62 ? 54.733 9.515 -3.883 1.00 4.87 86 ILE B CA 1
ATOM 636 C C . ILE B 2 62 ? 55.913 9.574 -3.065 1.00 3.55 86 ILE B C 1
ATOM 637 O O . ILE B 2 62 ? 56.941 8.998 -3.422 1.00 4.44 86 ILE B O 1
ATOM 642 N N . LEU B 2 63 ? 55.847 10.291 -1.945 1.00 4.63 87 LEU B N 1
ATOM 643 C CA . LEU B 2 63 ? 56.982 10.406 -1.023 1.00 4.82 87 LEU B CA 1
ATOM 644 C C . LEU B 2 63 ? 56.672 9.637 0.148 1.00 4.56 87 LEU B C 1
ATOM 645 O O . LEU B 2 63 ? 55.707 9.939 0.850 1.00 4.67 87 LEU B O 1
ATOM 650 N N . VAL B 2 64 ? 57.479 8.615 0.435 1.00 4.07 88 VAL B N 1
ATOM 651 C CA . VAL B 2 64 ? 57.237 7.714 1.572 1.00 3.43 88 VAL B CA 1
ATOM 652 C C . VAL B 2 64 ? 58.274 7.650 2.574 1.00 3.81 88 VAL B C 1
ATOM 653 O O . VAL B 2 64 ? 59.454 7.579 2.244 1.00 4.54 88 VAL B O 1
ATOM 657 N N . ALA B 2 65 ? 57.885 7.641 3.851 1.00 4.01 89 ALA B N 1
ATOM 658 C CA . ALA B 2 65 ? 58.846 7.560 4.958 1.00 3.01 89 ALA B CA 1
ATOM 659 C C . ALA B 2 65 ? 58.602 6.365 5.712 1.00 3.72 89 ALA B C 1
ATOM 660 O O . ALA B 2 65 ? 57.451 6.024 6.003 1.00 4.62 89 ALA B O 1
ATOM 662 N N . TYR B 2 66 ? 59.680 5.673 6.080 1.00 4.79 90 TYR B N 1
ATOM 663 C CA . TYR B 2 66 ? 59.604 4.440 6.868 1.00 3.68 90 TYR B CA 1
ATOM 664 C C . TYR B 2 66 ? 60.296 4.593 8.117 1.00 5.22 90 TYR B C 1
ATOM 665 O O . TYR B 2 66 ? 61.361 5.209 8.170 1.00 7.36 90 TYR B O 1
ATOM 674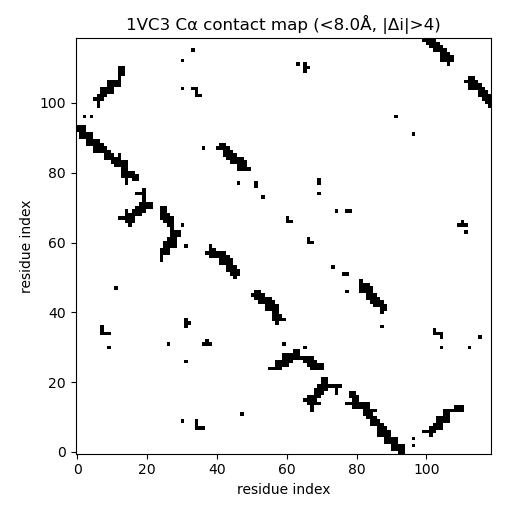 N N . GLY B 2 67 ? 59.738 4.031 9.185 1.00 5.82 91 GLY B N 1
ATOM 675 C CA . GLY B 2 67 ? 60.368 4.116 10.493 1.00 6.99 91 GLY B CA 1
ATOM 676 C C . GLY B 2 67 ? 60.664 2.744 11.077 1.00 6.63 91 GLY B C 1
ATOM 677 O O . GLY B 2 67 ? 60.281 1.727 10.496 1.00 6.25 91 GLY B O 1
ATOM 678 N N . VAL B 2 68 ? 61.354 2.719 12.216 1.00 6.78 92 VAL B N 1
ATOM 679 C CA . VAL B 2 68 ? 61.708 1.475 12.901 1.00 8.07 92 VAL B CA 1
ATOM 680 C C . VAL B 2 68 ? 60.963 1.400 14.125 1.00 8.25 92 VAL B C 1
ATOM 681 O O . VAL B 2 68 ? 61.131 2.232 15.020 1.00 8.29 92 VAL B O 1
ATOM 685 N N . PHE B 2 69 ? 60.109 0.381 14.233 1.00 9.14 93 PHE B N 1
ATOM 686 C CA . PHE B 2 69 ? 59.230 0.210 15.394 1.00 9.30 93 PHE B CA 1
ATOM 687 C C . PHE B 2 69 ? 59.385 -0.957 16.188 1.00 11.20 93 PHE B C 1
ATOM 688 O O . PHE B 2 69 ? 59.864 -1.993 15.727 1.00 11.75 93 PHE B O 1
ATOM 696 N N . ASP B 2 70 ? 58.941 -0.853 17.438 1.00 13.61 94 ASP B N 1
ATOM 697 C CA . ASP B 2 70 ? 58.949 -1.984 18.355 1.00 16.16 94 ASP B CA 1
ATOM 698 C C . ASP B 2 70 ? 57.743 -2.678 18.033 1.00 15.86 94 ASP B C 1
ATOM 699 O O . ASP B 2 70 ? 56.846 -2.108 17.412 1.00 14.39 94 ASP B O 1
ATOM 704 N N . GLU B 2 71 ? 57.639 -3.938 18.436 1.00 15.91 95 GLU B N 1
ATOM 705 C CA . GLU B 2 71 ? 56.463 -4.746 18.125 1.00 17.05 95 GLU B CA 1
ATOM 706 C C . GLU B 2 71 ? 55.201 -4.185 18.493 1.00 17.25 95 GLU B C 1
ATOM 707 O O . GLU B 2 71 ? 54.261 -4.186 17.694 1.00 16.94 95 GLU B O 1
ATOM 713 N N . GLU B 2 72 ? 55.097 -3.663 19.711 1.00 16.89 96 GLU B N 1
ATOM 714 C CA . GLU B 2 72 ? 53.841 -3.081 20.176 1.00 16.28 96 GLU B CA 1
ATOM 715 C C . GLU B 2 72 ? 53.431 -1.935 19.435 1.00 14.89 96 GLU B C 1
ATOM 716 O O . GLU B 2 72 ? 52.254 -1.793 19.100 1.00 14.75 96 GLU B O 1
ATOM 722 N N . GLU B 2 73 ? 54.372 -1.048 19.131 1.00 13.49 97 GLU B N 1
ATOM 723 C CA . GLU B 2 73 ? 54.049 0.167 18.387 1.00 12.50 97 GLU B CA 1
ATOM 724 C C . GLU B 2 73 ? 53.708 -0.085 17.021 1.00 11.81 97 GLU B C 1
ATOM 725 O O . GLU B 2 73 ? 52.882 0.620 16.442 1.00 10.87 97 GLU B O 1
ATOM 731 N N . ALA B 2 74 ? 54.310 -1.114 16.432 1.00 10.44 98 ALA B N 1
ATOM 732 C CA . ALA B 2 74 ? 54.052 -1.463 15.040 1.00 10.52 98 ALA B CA 1
ATOM 733 C C . ALA B 2 74 ? 52.699 -1.881 14.887 1.00 10.08 98 ALA B C 1
ATOM 734 O O . ALA B 2 74 ? 52.055 -1.551 13.891 1.00 8.53 98 ALA B O 1
ATOM 736 N N . ARG B 2 75 ? 52.184 -2.637 15.851 1.00 10.27 99 ARG B N 1
ATOM 737 C CA . ARG B 2 75 ? 50.815 -3.138 15.765 1.00 10.73 99 ARG B CA 1
ATOM 738 C C . ARG B 2 75 ? 49.782 -2.179 15.957 1.00 11.32 99 ARG B C 1
ATOM 739 O O . ARG B 2 75 ? 48.616 -2.467 15.690 1.00 13.01 99 ARG B O 1
ATOM 747 N N . ASN B 2 76 ? 50.134 -0.982 16.416 1.00 11.45 100 ASN B N 1
ATOM 748 C CA . ASN B 2 76 ? 49.134 0.061 16.646 1.00 12.52 100 ASN B CA 1
ATOM 749 C C . ASN B 2 76 ? 49.304 1.210 15.815 1.00 11.92 100 ASN B C 1
ATOM 750 O O . ASN B 2 76 ? 48.640 2.226 16.011 1.00 13.12 100 ASN B O 1
ATOM 755 N N . LEU B 2 77 ? 50.188 1.106 14.829 1.00 10.01 101 LEU B N 1
ATOM 756 C CA . LEU B 2 77 ? 50.483 2.209 13.914 1.00 9.30 101 LEU B CA 1
ATOM 757 C C . LEU B 2 77 ? 49.429 2.568 13.006 1.00 8.34 101 LEU B C 1
ATOM 758 O O . LEU B 2 77 ? 48.777 1.707 12.424 1.00 9.62 101 LEU B O 1
ATOM 763 N N . LYS B 2 78 ? 49.219 3.873 12.831 1.00 9.39 102 LYS B N 1
ATOM 764 C CA . LYS B 2 78 ? 48.203 4.395 11.917 1.00 9.01 102 LYS B CA 1
ATOM 765 C C . LYS B 2 78 ? 48.885 5.357 11.108 1.00 9.13 102 LYS B C 1
ATOM 766 O O . LYS B 2 78 ? 48.965 6.533 11.462 1.00 12.14 102 LYS B O 1
ATOM 768 N N . PRO B 2 79 ? 49.422 4.931 9.952 1.00 7.43 103 PRO B N 1
ATOM 769 C CA . PRO B 2 79 ? 50.155 5.813 9.033 1.00 6.92 103 PRO B CA 1
ATOM 770 C C . PRO B 2 79 ? 49.439 6.950 8.548 1.00 6.07 103 PRO B C 1
ATOM 771 O O . PRO B 2 79 ? 48.222 6.911 8.384 1.00 6.61 103 PRO B O 1
ATOM 775 N N . THR B 2 80 ? 50.178 8.020 8.268 1.00 4.84 104 THR B N 1
ATOM 776 C CA . THR B 2 80 ? 49.609 9.272 7.771 1.00 4.49 104 THR B CA 1
ATOM 777 C C . THR B 2 80 ? 49.734 9.421 6.355 1.00 4.76 104 THR B C 1
ATOM 778 O O . THR B 2 80 ? 50.823 9.278 5.800 1.00 5.43 104 THR B O 1
ATOM 782 N N . VAL B 2 81 ? 48.621 9.718 5.688 1.00 4.50 105 VAL B N 1
ATOM 783 C CA . VAL B 2 81 ? 48.617 9.922 4.240 1.00 4.74 105 VAL B CA 1
ATOM 784 C C . VAL B 2 81 ? 48.109 11.220 3.909 1.00 5.57 105 VAL B C 1
ATOM 785 O O . VAL B 2 81 ? 46.978 11.560 4.259 1.00 5.24 105 VAL B O 1
ATOM 789 N N . VAL B 2 82 ? 48.918 12.016 3.212 1.00 3.80 106 VAL B N 1
ATOM 790 C CA . VAL B 2 82 ? 48.523 13.362 2.801 1.00 4.24 106 VAL B CA 1
ATOM 791 C C . VAL B 2 82 ? 48.173 13.401 1.417 1.00 4.71 106 V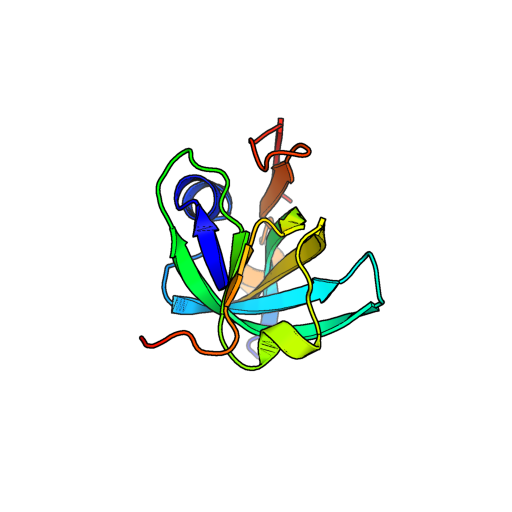AL B C 1
ATOM 792 O O . VAL B 2 82 ? 48.976 13.034 0.557 1.00 5.37 106 VAL B O 1
ATOM 796 N N . LEU B 2 83 ? 46.951 13.844 1.124 1.00 5.08 107 LEU B N 1
ATOM 797 C CA . LEU B 2 83 ? 46.474 13.962 -0.257 1.00 5.33 107 LEU B CA 1
ATOM 798 C C . LEU B 2 83 ? 46.490 15.346 -0.639 1.00 6.27 107 LEU B C 1
ATOM 799 O O . LEU B 2 83 ? 46.040 16.209 0.112 1.00 5.13 107 LEU B O 1
ATOM 804 N N . VAL B 2 84 ? 47.018 15.626 -1.829 1.00 5.16 108 VAL B N 1
ATOM 805 C CA . VAL B 2 84 ? 47.147 16.997 -2.339 1.00 6.56 108 VAL B CA 1
ATOM 806 C C . 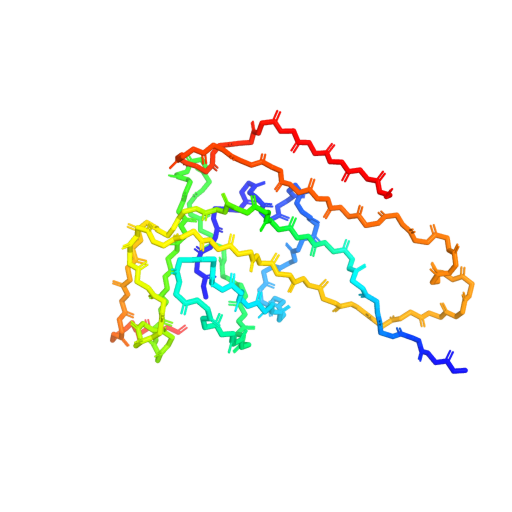VAL B 2 84 ? 46.655 17.189 -3.676 1.00 6.84 108 VAL B C 1
ATOM 807 O O . VAL B 2 84 ? 46.444 16.226 -4.415 1.00 7.39 108 VAL B O 1
ATOM 811 N N . ASP B 2 85 ? 46.456 18.451 -4.065 1.00 6.36 109 ASP B N 1
ATOM 812 C CA . ASP B 2 85 ? 45.984 18.762 -5.416 1.00 6.32 109 ASP B CA 1
ATOM 813 C C . ASP B 2 85 ? 47.071 18.973 -6.325 1.00 7.44 109 ASP B C 1
ATOM 814 O O . ASP B 2 85 ? 48.223 18.686 -5.995 1.00 4.58 109 ASP B O 1
ATOM 819 N N . GLU B 2 86 ? 46.777 19.486 -7.516 1.00 6.78 110 GLU B N 1
ATOM 820 C CA . GLU B 2 86 ? 47.812 19.699 -8.529 1.00 8.48 110 GLU B CA 1
ATOM 821 C C . GLU B 2 86 ? 48.787 20.698 -8.225 1.00 8.16 110 GLU B C 1
ATOM 822 O O . GLU B 2 86 ? 49.798 20.813 -8.925 1.00 7.04 110 GLU B O 1
ATOM 828 N N . ARG B 2 87 ? 48.545 21.476 -7.172 1.00 8.45 111 ARG B N 1
ATOM 829 C CA . ARG B 2 87 ? 49.481 22.518 -6.746 1.00 10.54 111 ARG B CA 1
ATOM 830 C C . ARG B 2 87 ? 50.064 22.188 -5.490 1.00 9.20 111 ARG B C 1
ATOM 831 O O . ARG B 2 87 ? 50.749 23.007 -4.872 1.00 9.90 111 ARG B O 1
ATOM 839 N N . ASN B 2 88 ? 49.814 20.964 -5.036 1.00 9.01 112 ASN B N 1
ATOM 840 C CA . ASN B 2 88 ? 50.350 20.465 -3.775 1.00 8.65 112 ASN B CA 1
ATOM 841 C C . ASN B 2 88 ? 49.790 21.047 -2.594 1.00 9.36 112 ASN B C 1
ATOM 842 O O . ASN B 2 88 ? 50.467 21.185 -1.570 1.00 9.38 112 ASN B O 1
ATOM 847 N N . ARG B 2 89 ? 48.517 21.428 -2.676 1.00 8.84 113 ARG B N 1
ATOM 848 C CA . ARG B 2 89 ? 47.793 21.974 -1.532 1.00 9.72 113 ARG B CA 1
ATOM 849 C C . ARG B 2 89 ? 47.092 20.865 -0.968 1.00 8.59 113 ARG B C 1
ATOM 850 O O . ARG B 2 89 ? 46.633 19.989 -1.697 1.00 8.05 113 ARG B O 1
ATOM 858 N N . ILE B 2 90 ? 46.964 20.833 0.355 1.00 7.06 114 ILE B N 1
ATOM 859 C CA . ILE B 2 90 ? 46.302 19.719 1.035 1.00 6.54 114 ILE B CA 1
ATOM 860 C C . ILE B 2 90 ? 44.885 19.622 0.875 1.00 7.75 114 ILE B C 1
ATOM 861 O O . ILE B 2 90 ? 44.146 20.581 1.110 1.00 8.26 114 ILE B O 1
ATOM 866 N N . LEU B 2 91 ? 44.433 18.436 0.474 1.00 7.72 115 LEU B N 1
ATOM 867 C CA . LEU B 2 91 ? 43.014 18.159 0.279 1.00 8.78 115 LEU B CA 1
ATOM 868 C C . LEU B 2 91 ? 42.479 17.428 1.374 1.00 8.02 115 LEU B C 1
ATOM 869 O O . LEU B 2 91 ? 41.343 17.664 1.789 1.00 9.38 115 LEU B O 1
ATOM 874 N N . GLU B 2 92 ? 43.272 16.502 1.911 1.00 8.69 116 GLU B N 1
ATOM 875 C CA . GLU B 2 92 ? 42.840 15.649 3.016 1.00 8.61 116 GLU B CA 1
ATOM 876 C C . GLU B 2 92 ? 43.935 14.912 3.575 1.00 7.93 116 GLU B C 1
ATOM 877 O O . GLU B 2 92 ? 44.948 14.695 2.910 1.00 6.80 116 GLU B O 1
ATOM 883 N N . VAL B 2 93 ? 43.790 14.498 4.833 1.00 7.48 117 VAL B N 1
ATOM 884 C CA . VAL B 2 93 ? 44.807 13.698 5.515 1.00 5.99 117 VAL B CA 1
ATOM 885 C C . VAL B 2 93 ? 44.176 12.581 6.151 1.00 6.86 117 VAL B C 1
ATOM 886 O O . VAL B 2 93 ? 43.215 12.741 6.906 1.00 7.22 117 VAL B O 1
ATOM 890 N N . ARG B 2 94 ? 44.676 11.383 5.869 1.00 6.65 118 ARG B N 1
ATOM 891 C CA . ARG B 2 94 ? 44.123 10.157 6.437 1.00 6.39 118 ARG B CA 1
ATOM 892 C C . ARG B 2 94 ? 45.040 9.509 7.313 1.00 7.34 118 ARG B C 1
ATOM 893 O O . ARG B 2 94 ? 46.256 9.594 7.137 1.00 8.81 118 ARG B O 1
ATOM 901 N N . LYS B 2 95 ? 44.511 8.821 8.318 1.00 7.72 119 LYS B N 1
ATOM 902 C CA . LYS B 2 95 ? 45.356 8.108 9.264 1.00 10.94 119 LYS B CA 1
ATOM 903 C C . LYS B 2 95 ? 44.904 6.783 9.488 1.00 12.51 119 LYS B C 1
ATOM 904 O O . LYS B 2 95 ? 43.731 6.550 9.774 1.00 12.61 119 LYS B O 1
ATOM 910 N N . GLY B 2 96 ? 45.818 5.829 9.356 1.00 15.30 120 GLY B N 1
ATOM 911 C CA . GLY B 2 96 ? 45.463 4.438 9.557 1.00 18.02 120 GLY B CA 1
ATOM 912 C C . GLY B 2 96 ? 45.185 3.749 8.239 1.00 19.67 120 GLY B C 1
ATOM 913 O O . GLY B 2 96 ? 44.053 3.255 8.049 1.00 20.94 120 GLY B O 1
#

Sequence (119 aa):
MKRVMFHAKIHRATVTQADLHYVGVTVDQDLLDAAGILPFEQVDIYDITNGARLTTYALPGERGSGVIGINGAAAHLVKPGDLVILVAYGVFDEEEARNLKPTVVLVDERNRILEVRKG

Secondary structure (DSSP, 8-state):
--EEEEEEEEEEEE--EEETT---/-EEEHHHHHHHTPPTT-EEEEEETTT--EEEEE-EEE-TTTT-EEEEGGGGGT--TT-EEEEEEEEEE-HHHHTT---EEEEE-TT--EEEEEE-